Protein AF-A0A9C8NTC2-F1 (afdb_monomer_lite)

Secondary structure (DSSP, 8-state):
------S-B----EEETTEEE-S-BS-GGGHHHHHHHHHHS-GGGTTS-S--EEEEETTEEEE-

Radius of gyration: 12.83 Å; chains: 1; bounding box: 30×22×34 Å

Structure (mmCIF, N/CA/C/O backbone):
data_AF-A0A9C8NTC2-F1
#
_entry.id   AF-A0A9C8NTC2-F1
#
loop_
_atom_site.group_PDB
_atom_site.id
_atom_site.type_symbol
_atom_site.label_atom_id
_atom_site.label_alt_id
_atom_site.label_comp_id
_atom_site.label_asym_id
_atom_site.label_entity_id
_atom_site.label_seq_id
_atom_site.pdbx_PDB_ins_code
_atom_site.Cartn_x
_atom_site.Cartn_y
_atom_site.Cartn_z
_atom_site.occupancy
_atom_site.B_iso_or_equiv
_atom_site.auth_seq_id
_atom_site.auth_comp_id
_atom_site.auth_asym_id
_atom_site.auth_atom_id
_atom_site.pdbx_PDB_model_num
ATOM 1 N N . MET A 1 1 ? 14.128 13.411 -7.911 1.00 66.88 1 MET A N 1
ATOM 2 C CA . MET A 1 1 ? 12.895 13.365 -7.094 1.00 66.88 1 MET A CA 1
ATOM 3 C C . MET A 1 1 ? 13.020 12.192 -6.144 1.00 66.88 1 MET A C 1
ATOM 5 O O . MET A 1 1 ? 13.679 11.231 -6.515 1.00 66.88 1 MET A O 1
ATOM 9 N N . ALA A 1 2 ? 12.482 12.291 -4.930 1.00 79.50 2 ALA A N 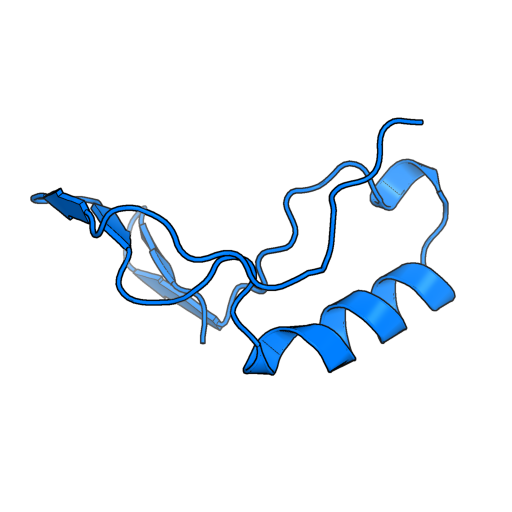1
ATOM 10 C CA . ALA A 1 2 ? 12.467 11.152 -4.016 1.00 79.50 2 ALA A CA 1
ATOM 11 C C . ALA A 1 2 ? 11.501 10.086 -4.557 1.00 79.50 2 ALA A C 1
ATOM 13 O O . ALA A 1 2 ? 10.397 10.428 -4.975 1.00 79.50 2 ALA A O 1
ATOM 14 N N . THR A 1 3 ? 11.941 8.831 -4.577 1.00 87.12 3 THR A N 1
ATOM 15 C CA . THR A 1 3 ? 11.150 7.658 -4.972 1.00 87.12 3 THR A CA 1
ATOM 16 C C . THR A 1 3 ? 11.035 6.719 -3.779 1.00 87.12 3 THR A C 1
ATOM 18 O O . THR A 1 3 ? 11.949 6.657 -2.953 1.00 87.12 3 THR A O 1
ATOM 21 N N . TYR A 1 4 ? 9.937 5.975 -3.686 1.00 90.81 4 TYR A N 1
ATOM 22 C CA . TYR A 1 4 ? 9.773 4.953 -2.654 1.00 90.81 4 TYR A CA 1
ATOM 23 C C . TYR A 1 4 ? 10.527 3.667 -3.007 1.00 90.81 4 TYR A C 1
ATOM 25 O O . TYR A 1 4 ? 10.729 3.353 -4.180 1.00 90.81 4 TYR A O 1
ATOM 33 N N . CYS A 1 5 ? 10.940 2.919 -1.981 1.00 90.94 5 CYS A N 1
ATOM 34 C CA . CYS A 1 5 ? 11.424 1.555 -2.161 1.00 90.94 5 CYS A CA 1
ATOM 35 C C . CYS A 1 5 ? 10.232 0.641 -2.469 1.00 90.94 5 CYS A C 1
ATOM 37 O O . CYS A 1 5 ? 9.215 0.716 -1.779 1.00 90.94 5 CYS A O 1
ATOM 39 N N . LEU A 1 6 ? 10.365 -0.212 -3.485 1.00 93.69 6 LEU A N 1
ATOM 40 C CA . LEU A 1 6 ? 9.351 -1.210 -3.832 1.00 93.69 6 LEU A CA 1
ATOM 41 C C . LEU A 1 6 ? 9.632 -2.580 -3.201 1.00 93.69 6 LEU A C 1
ATOM 43 O O . LEU A 1 6 ? 8.914 -3.527 -3.478 1.00 93.69 6 LEU A O 1
ATOM 47 N N . GLU A 1 7 ? 10.663 -2.714 -2.364 1.00 95.75 7 GLU A N 1
ATOM 48 C CA . GLU A 1 7 ? 10.941 -3.967 -1.660 1.00 95.75 7 GLU A CA 1
ATOM 49 C C . GLU A 1 7 ? 9.910 -4.185 -0.535 1.00 95.75 7 GLU A C 1
ATOM 51 O O . GLU A 1 7 ? 9.853 -3.370 0.395 1.00 95.75 7 GLU A O 1
ATOM 56 N N . PRO A 1 8 ? 9.096 -5.263 -0.581 1.00 97.00 8 PRO A N 1
ATOM 57 C CA . PRO A 1 8 ? 8.124 -5.554 0.466 1.00 97.00 8 PRO A CA 1
ATOM 58 C C . PRO A 1 8 ? 8.807 -5.711 1.818 1.00 97.00 8 PRO A C 1
ATOM 60 O O . PRO A 1 8 ? 9.569 -6.652 2.052 1.00 97.00 8 PRO A O 1
ATOM 63 N N . THR A 1 9 ? 8.499 -4.799 2.729 1.00 96.88 9 THR A N 1
ATOM 64 C CA . THR A 1 9 ? 9.134 -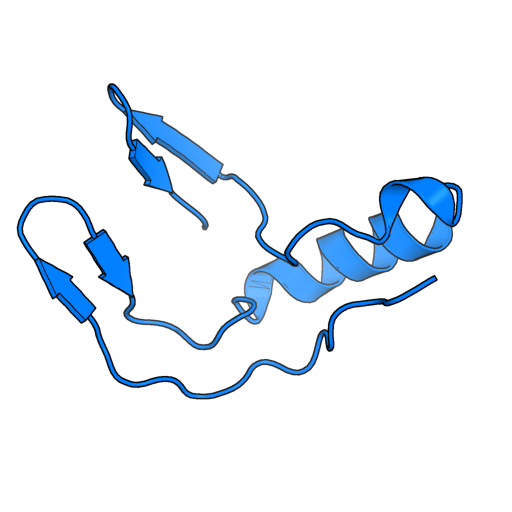4.737 4.041 1.00 96.88 9 THR A CA 1
ATOM 65 C C . THR A 1 9 ? 8.148 -5.163 5.121 1.00 96.88 9 THR A C 1
ATOM 67 O O . THR A 1 9 ? 6.992 -4.735 5.125 1.00 96.88 9 THR A O 1
ATOM 70 N N . ASP A 1 10 ? 8.604 -6.011 6.044 1.00 97.50 10 ASP A N 1
ATOM 71 C CA . ASP A 1 10 ? 7.838 -6.361 7.238 1.00 97.50 10 ASP A CA 1
ATOM 72 C C . ASP A 1 10 ? 7.703 -5.135 8.149 1.00 97.50 10 ASP A C 1
ATOM 74 O O . ASP A 1 10 ? 8.685 -4.475 8.495 1.00 97.50 10 ASP A O 1
ATOM 78 N N . VAL A 1 11 ? 6.471 -4.836 8.551 1.00 96.19 11 VAL A N 1
ATOM 79 C CA . VAL A 1 11 ? 6.138 -3.714 9.432 1.00 96.19 11 VAL A CA 1
ATOM 80 C C . VAL A 1 11 ? 5.352 -4.217 10.643 1.00 96.19 11 VAL A C 1
ATOM 82 O O . VAL A 1 11 ? 4.700 -5.260 10.555 1.00 96.19 11 VAL A O 1
ATOM 85 N N . PRO A 1 12 ? 5.388 -3.512 11.789 1.00 98.12 12 PRO A N 1
ATOM 86 C CA . PRO A 1 12 ? 4.553 -3.878 12.925 1.00 98.12 12 PRO A CA 1
ATOM 87 C C . PRO A 1 12 ? 3.072 -3.902 12.522 1.00 98.12 12 PRO A C 1
ATOM 89 O O . PRO A 1 12 ? 2.610 -2.944 11.890 1.00 98.12 12 PRO A O 1
ATOM 92 N N . PRO A 1 13 ? 2.318 -4.952 12.891 1.00 97.81 13 PRO A N 1
ATOM 93 C CA . PRO A 1 13 ? 0.898 -4.999 12.599 1.00 97.81 13 PRO A CA 1
ATOM 94 C C . PRO A 1 13 ? 0.178 -3.862 13.323 1.00 97.81 13 PRO A C 1
ATOM 96 O O . PRO A 1 13 ? 0.516 -3.502 14.455 1.00 97.81 13 PRO A O 1
ATOM 99 N N . VAL A 1 14 ? -0.831 -3.304 12.666 1.00 98.25 14 VAL A N 1
ATOM 100 C CA . VAL A 1 14 ? -1.696 -2.263 13.227 1.00 98.25 14 VAL A CA 1
ATOM 101 C C . VAL A 1 14 ? -3.119 -2.785 13.203 1.00 98.25 14 VAL A C 1
ATOM 103 O O . VAL A 1 14 ? -3.566 -3.256 12.165 1.00 98.25 14 VAL A O 1
ATOM 106 N N . GLU A 1 15 ? -3.817 -2.679 14.329 1.00 98.19 15 GLU A N 1
ATOM 107 C CA . GLU A 1 15 ? -5.240 -2.991 14.446 1.00 98.19 15 GLU A CA 1
ATOM 108 C C . GLU A 1 15 ? -5.886 -1.924 15.333 1.00 98.19 15 GLU A C 1
ATOM 110 O O . GLU A 1 15 ? -5.773 -1.950 16.560 1.00 98.19 15 GLU A O 1
ATOM 115 N N . THR A 1 16 ? -6.510 -0.937 14.699 1.00 98.19 16 THR A N 1
ATOM 116 C CA . THR A 1 16 ? -7.325 0.084 15.362 1.00 98.19 16 THR A CA 1
ATOM 117 C C . THR A 1 16 ? -8.676 0.186 14.665 1.00 98.19 16 THR A C 1
ATOM 119 O O . THR A 1 16 ? -8.894 -0.418 13.619 1.00 98.19 16 THR A O 1
ATOM 122 N N . GLU A 1 17 ? -9.584 0.990 15.216 1.00 97.44 17 GLU A N 1
ATOM 123 C CA . GLU A 1 17 ? -10.933 1.179 14.669 1.00 97.44 17 GLU A CA 1
ATOM 124 C C . GLU A 1 17 ? -10.957 1.608 13.188 1.00 97.44 17 GLU A C 1
ATOM 126 O O . GLU A 1 17 ? -11.891 1.279 12.461 1.00 97.44 17 GLU A O 1
ATOM 131 N N . HIS A 1 18 ? -9.935 2.333 12.724 1.00 96.94 18 HIS A N 1
ATOM 132 C CA . HIS A 1 18 ? -9.905 2.923 11.378 1.00 96.94 18 HIS A CA 1
ATOM 133 C C . HIS A 1 18 ? -8.632 2.594 10.592 1.00 96.94 18 HIS A C 1
ATOM 135 O O . HIS A 1 18 ? -8.354 3.222 9.572 1.00 96.94 18 HIS A O 1
ATOM 141 N N . ARG A 1 19 ? -7.810 1.657 11.075 1.00 97.44 19 ARG A N 1
ATOM 142 C CA . ARG A 1 19 ? -6.572 1.276 10.393 1.00 97.44 19 ARG A CA 1
ATOM 143 C C . ARG A 1 19 ? -6.204 -0.167 10.692 1.00 97.44 19 ARG A C 1
ATOM 145 O O . ARG A 1 19 ? -6.026 -0.536 11.851 1.00 97.44 19 ARG A O 1
ATOM 152 N N . ARG A 1 20 ? -5.975 -0.927 9.623 1.00 97.62 20 ARG A N 1
ATOM 153 C CA . ARG A 1 20 ? -5.392 -2.264 9.670 1.00 97.62 20 ARG A CA 1
ATOM 154 C C . ARG A 1 20 ? -4.141 -2.315 8.797 1.00 97.62 20 ARG A C 1
ATOM 156 O O . ARG A 1 20 ? -4.157 -1.815 7.680 1.00 97.62 20 ARG A O 1
ATOM 163 N N . ILE A 1 21 ? -3.062 -2.897 9.314 1.00 97.44 21 ILE A N 1
ATOM 164 C CA . ILE A 1 21 ? -1.885 -3.302 8.533 1.00 97.44 21 ILE A CA 1
ATOM 165 C C . ILE A 1 21 ? -1.560 -4.732 8.943 1.00 97.44 21 ILE A C 1
ATOM 167 O O . ILE A 1 21 ? -1.221 -4.974 10.101 1.00 97.44 21 ILE A O 1
ATOM 171 N N . CYS A 1 22 ? -1.687 -5.668 8.006 1.00 96.31 22 CYS A N 1
ATOM 172 C CA . CYS A 1 22 ? -1.489 -7.099 8.251 1.00 96.31 22 CYS A CA 1
ATOM 173 C C . CYS A 1 22 ? -0.618 -7.794 7.192 1.00 96.31 22 CYS A C 1
ATOM 175 O O . CYS A 1 22 ? -0.496 -9.016 7.212 1.00 96.31 22 CYS A O 1
ATOM 177 N N . THR A 1 23 ? -0.009 -7.027 6.287 1.00 96.31 23 THR A N 1
ATOM 178 C CA . THR A 1 23 ? 0.853 -7.493 5.193 1.00 96.31 23 THR A CA 1
ATOM 179 C C . THR A 1 23 ? 2.194 -6.752 5.213 1.00 96.31 23 THR A C 1
ATOM 181 O O . THR A 1 23 ? 2.402 -5.815 5.991 1.00 96.31 23 THR A O 1
ATOM 184 N N . LYS A 1 24 ? 3.125 -7.180 4.352 1.00 96.44 24 LYS A N 1
ATOM 185 C CA . LYS A 1 24 ? 4.304 -6.376 4.011 1.00 96.44 24 LYS A CA 1
ATOM 186 C C . LYS A 1 24 ? 3.865 -5.146 3.225 1.00 96.44 24 LYS A C 1
ATOM 188 O O . LYS A 1 24 ? 2.883 -5.209 2.494 1.00 96.44 24 LYS A O 1
ATOM 193 N N . LEU A 1 25 ? 4.618 -4.059 3.344 1.00 95.81 25 LEU A N 1
ATOM 194 C CA . LEU A 1 25 ? 4.379 -2.844 2.568 1.00 95.81 25 LEU A CA 1
ATOM 195 C C . LEU A 1 25 ? 5.570 -2.569 1.635 1.00 95.81 25 LEU A C 1
ATOM 197 O O . LEU A 1 25 ? 6.701 -2.526 2.128 1.00 95.81 25 LEU A O 1
ATOM 201 N N . PRO A 1 26 ? 5.348 -2.362 0.322 1.00 95.75 26 PRO A N 1
ATOM 202 C CA . PRO A 1 26 ? 4.094 -2.624 -0.401 1.00 95.75 26 PRO A CA 1
ATOM 203 C C . PRO A 1 26 ? 3.690 -4.109 -0.352 1.00 95.75 26 PRO A C 1
ATOM 205 O O . PRO A 1 26 ? 4.539 -4.975 -0.126 1.00 95.75 26 PRO A O 1
ATOM 208 N N . VAL A 1 27 ? 2.408 -4.407 -0.585 1.00 95.88 27 VAL A N 1
ATOM 209 C CA . VAL A 1 27 ? 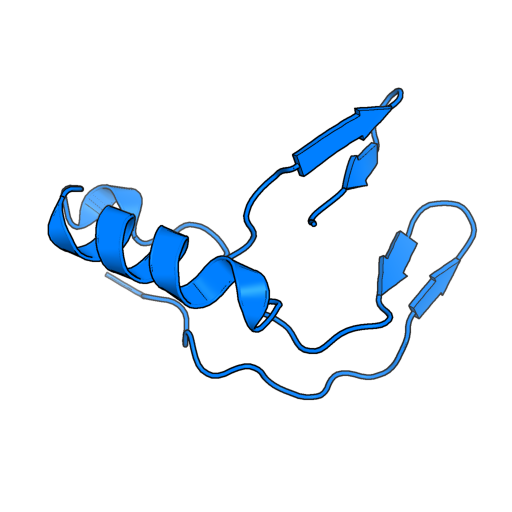1.925 -5.794 -0.675 1.00 95.88 27 VAL A CA 1
ATOM 210 C C . VAL A 1 27 ? 2.563 -6.477 -1.903 1.00 95.88 27 VAL A C 1
ATOM 212 O O . VAL A 1 27 ? 2.526 -5.887 -2.991 1.00 95.88 27 VAL A O 1
ATOM 215 N N . PRO A 1 28 ? 3.205 -7.661 -1.777 1.00 94.81 28 PRO A N 1
ATOM 216 C CA . PRO A 1 28 ? 3.960 -8.293 -2.871 1.00 94.81 28 PRO A CA 1
ATOM 217 C C . PRO A 1 28 ? 3.167 -8.466 -4.175 1.00 94.81 28 PRO A C 1
ATOM 219 O O . PRO A 1 28 ? 3.705 -8.333 -5.273 1.00 94.81 28 PRO A O 1
ATOM 222 N N . GLU A 1 29 ? 1.871 -8.717 -4.051 1.00 94.69 29 GLU A N 1
ATOM 223 C CA . GLU A 1 29 ? 0.910 -8.913 -5.129 1.00 94.69 29 GLU A CA 1
ATOM 224 C C . GLU A 1 29 ? 0.761 -7.659 -6.009 1.00 94.69 29 GLU A C 1
ATOM 226 O O . GLU A 1 29 ? 0.477 -7.761 -7.204 1.00 94.69 29 GLU A O 1
ATOM 231 N N . SER A 1 30 ? 1.022 -6.472 -5.452 1.00 95.75 30 SER A N 1
ATOM 232 C CA . SER A 1 30 ? 0.920 -5.193 -6.161 1.00 95.75 30 SER A CA 1
ATOM 233 C C . SER A 1 30 ? 2.169 -4.816 -6.969 1.00 95.75 30 SER A C 1
ATOM 235 O O . SER A 1 30 ? 2.100 -3.922 -7.818 1.00 95.75 30 SER A O 1
ATOM 237 N N . LEU A 1 31 ? 3.306 -5.496 -6.766 1.00 95.56 31 LEU A N 1
ATOM 238 C CA . LEU A 1 31 ? 4.596 -5.091 -7.344 1.00 95.56 31 LEU A CA 1
ATOM 239 C C . LEU A 1 31 ? 4.574 -5.016 -8.870 1.00 95.56 31 LEU A C 1
A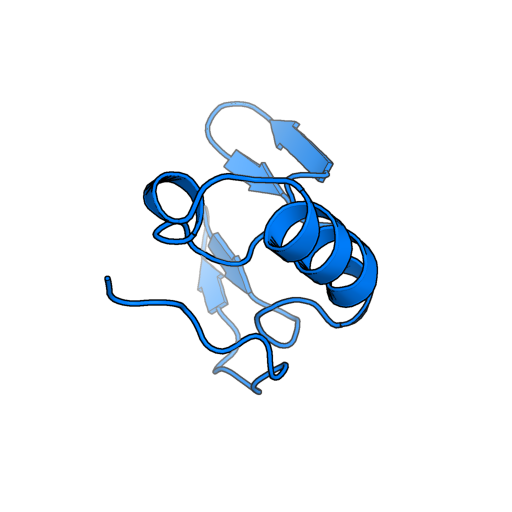TOM 241 O O . LEU A 1 31 ? 5.020 -4.025 -9.443 1.00 95.56 31 LEU A O 1
ATOM 245 N N . ALA A 1 32 ? 3.979 -6.010 -9.533 1.00 96.12 32 ALA A N 1
ATOM 246 C CA . ALA A 1 32 ? 3.901 -6.037 -10.992 1.00 96.12 32 ALA A CA 1
ATOM 247 C C . ALA A 1 32 ? 3.107 -4.845 -11.564 1.00 96.12 32 ALA A C 1
ATOM 249 O O . ALA A 1 32 ? 3.366 -4.395 -12.681 1.00 96.12 32 ALA A O 1
ATOM 250 N N . ILE A 1 33 ? 2.130 -4.320 -10.817 1.00 95.94 33 ILE A N 1
ATOM 251 C CA . ILE A 1 33 ? 1.379 -3.123 -11.210 1.00 95.94 33 ILE A CA 1
ATOM 252 C C . ILE A 1 33 ? 2.260 -1.885 -11.024 1.00 95.94 33 ILE A C 1
ATOM 254 O O . ILE A 1 33 ? 2.380 -1.083 -11.949 1.00 95.94 33 ILE A O 1
ATOM 258 N N . LEU A 1 34 ? 2.920 -1.759 -9.871 1.00 94.88 34 LEU A N 1
ATOM 259 C CA . LEU A 1 34 ? 3.797 -0.629 -9.550 1.00 94.88 34 LEU A CA 1
ATOM 260 C C . LEU A 1 34 ? 4.971 -0.507 -10.533 1.00 94.88 34 LEU A C 1
ATOM 262 O O . LEU A 1 34 ? 5.273 0.592 -10.992 1.00 94.88 34 LEU A O 1
ATOM 266 N N . GLU A 1 35 ? 5.582 -1.624 -10.929 1.00 94.56 35 GLU A N 1
ATOM 267 C CA . GLU A 1 35 ? 6.648 -1.659 -11.939 1.00 94.56 35 GLU A CA 1
ATOM 268 C C . GLU A 1 35 ? 6.158 -1.185 -13.315 1.00 94.56 35 GLU A C 1
ATOM 270 O O . GLU A 1 35 ? 6.838 -0.412 -13.993 1.00 94.56 35 GLU A O 1
ATOM 275 N N . ARG A 1 36 ? 4.950 -1.599 -13.723 1.00 96.00 36 ARG A N 1
ATOM 276 C CA . ARG A 1 36 ? 4.337 -1.152 -14.985 1.00 96.00 36 ARG A CA 1
ATOM 277 C C . ARG A 1 36 ? 4.041 0.344 -14.977 1.00 96.00 36 ARG A C 1
ATOM 279 O O . ARG A 1 36 ? 4.269 0.997 -15.992 1.00 96.00 36 ARG A O 1
ATOM 286 N N . LEU A 1 37 ? 3.550 0.878 -13.858 1.00 94.00 37 LEU A N 1
ATOM 287 C CA . LEU A 1 37 ? 3.319 2.315 -13.691 1.00 94.00 37 LEU A CA 1
ATOM 288 C C . LEU A 1 37 ? 4.643 3.081 -13.743 1.00 94.00 37 LEU A C 1
ATOM 290 O O . LEU A 1 37 ? 4.773 4.018 -14.526 1.00 94.00 37 LEU A O 1
ATOM 294 N N . ALA A 1 38 ? 5.663 2.619 -13.017 1.00 92.88 38 ALA A N 1
ATOM 295 C CA . ALA A 1 38 ? 6.982 3.246 -13.009 1.00 92.88 38 ALA A CA 1
ATOM 296 C C . ALA A 1 38 ? 7.637 3.307 -14.401 1.00 92.88 38 ALA A C 1
ATOM 298 O O . ALA A 1 38 ? 8.361 4.255 -14.699 1.00 92.88 38 ALA A O 1
ATOM 299 N N . ALA A 1 39 ? 7.372 2.318 -15.260 1.00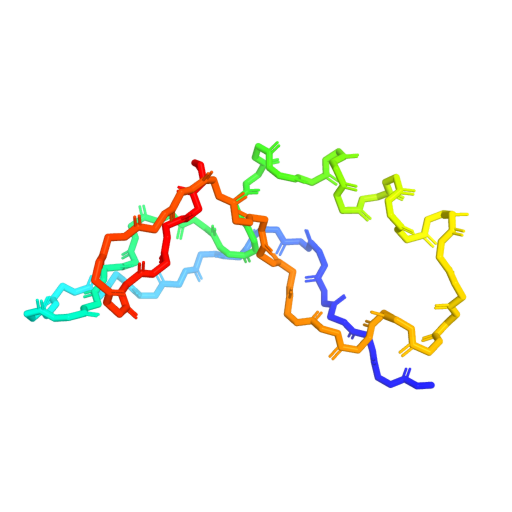 94.88 39 ALA A N 1
ATOM 300 C CA . ALA A 1 39 ? 7.871 2.288 -16.634 1.00 94.88 39 ALA A CA 1
ATOM 301 C C . ALA A 1 39 ? 7.088 3.192 -17.608 1.00 94.88 39 ALA A C 1
ATOM 303 O O . ALA A 1 39 ? 7.626 3.564 -18.651 1.00 94.88 39 ALA A O 1
ATOM 304 N N . ALA A 1 40 ? 5.826 3.512 -17.307 1.00 96.75 40 ALA A N 1
ATOM 305 C CA . ALA A 1 40 ? 4.922 4.223 -18.213 1.00 96.75 40 ALA A CA 1
ATOM 306 C C . ALA A 1 40 ? 4.688 5.694 -17.830 1.00 96.75 40 ALA A C 1
ATOM 308 O O . ALA A 1 40 ? 4.362 6.510 -18.694 1.00 96.75 40 ALA A O 1
ATOM 309 N N . GLU A 1 41 ? 4.827 6.036 -16.552 1.00 93.81 41 GLU A N 1
ATOM 310 C CA . GLU A 1 41 ? 4.511 7.359 -16.023 1.00 93.81 41 GLU A CA 1
ATOM 311 C C . GLU A 1 41 ? 5.734 8.293 -15.995 1.00 93.81 41 GLU A C 1
ATOM 313 O O . GLU A 1 41 ? 6.875 7.848 -15.842 1.00 93.81 41 GLU A O 1
ATOM 318 N N . PRO A 1 42 ? 5.536 9.620 -16.121 1.00 94.06 42 PRO A N 1
ATOM 319 C CA . PRO A 1 42 ? 6.633 10.563 -15.971 1.00 94.06 42 PRO A CA 1
ATOM 320 C C . PRO A 1 42 ? 7.144 10.569 -14.526 1.00 94.06 42 PRO A C 1
ATOM 322 O O . PRO A 1 42 ? 6.394 10.349 -13.577 1.00 94.06 42 PRO A O 1
ATOM 325 N N . ALA A 1 43 ? 8.413 10.943 -14.342 1.00 90.62 43 ALA A N 1
ATOM 326 C CA . ALA A 1 43 ? 9.055 10.992 -13.024 1.00 90.62 43 ALA A CA 1
ATOM 327 C C . ALA A 1 43 ? 8.287 11.830 -11.978 1.00 90.62 43 ALA A C 1
ATOM 329 O O . ALA A 1 43 ? 8.417 11.580 -10.781 1.00 90.62 43 ALA A O 1
ATOM 330 N N . SER A 1 44 ? 7.471 12.797 -12.418 1.00 91.25 44 SER A N 1
ATOM 331 C CA . SER A 1 44 ? 6.613 13.603 -11.546 1.00 91.25 44 SER A CA 1
ATOM 332 C C . SER A 1 44 ? 5.536 12.801 -10.807 1.00 91.25 44 SER A C 1
ATOM 334 O O . SER A 1 44 ? 5.079 13.256 -9.764 1.00 91.25 44 SER A O 1
ATOM 336 N N . MET A 1 45 ? 5.154 11.626 -11.315 1.00 90.06 45 MET A N 1
ATOM 337 C CA . MET A 1 45 ? 4.134 10.750 -10.721 1.00 90.06 45 MET A CA 1
ATOM 338 C C . MET A 1 45 ? 4.710 9.725 -9.733 1.00 90.06 45 MET A C 1
ATOM 340 O O . MET A 1 45 ? 3.974 9.144 -8.944 1.00 90.06 45 MET A O 1
ATOM 344 N N . LEU A 1 46 ? 6.036 9.545 -9.692 1.00 89.06 46 LEU A N 1
ATOM 345 C CA . LEU A 1 46 ? 6.693 8.509 -8.876 1.00 89.06 46 LEU A CA 1
ATOM 346 C C . LEU A 1 46 ? 6.857 8.879 -7.389 1.00 89.06 46 LEU A C 1
ATOM 348 O O . LEU A 1 46 ? 7.477 8.140 -6.625 1.00 89.06 46 LEU A O 1
ATOM 352 N N . GLY A 1 47 ? 6.343 10.041 -6.978 1.00 89.50 47 GLY A N 1
ATOM 353 C CA . GLY A 1 47 ? 6.421 10.544 -5.603 1.00 89.50 47 GLY A CA 1
ATOM 354 C C . GLY A 1 47 ? 5.282 10.080 -4.693 1.00 89.50 47 GLY A C 1
ATOM 355 O O . GLY A 1 47 ? 5.177 10.576 -3.574 1.00 89.50 47 GLY A O 1
ATOM 356 N N . GLN A 1 48 ? 4.413 9.187 -5.168 1.00 89.50 48 GLN A N 1
ATOM 357 C CA . GLN A 1 48 ? 3.283 8.651 -4.408 1.00 89.50 48 GLN A CA 1
ATOM 358 C C . GLN A 1 48 ? 3.666 7.370 -3.643 1.00 89.50 48 GLN A C 1
ATOM 360 O O . GLN A 1 48 ? 4.492 6.601 -4.142 1.00 89.50 48 GLN A O 1
ATOM 365 N N . PRO A 1 49 ? 3.088 7.113 -2.452 1.00 92.31 49 PRO A N 1
ATOM 366 C CA . PRO A 1 49 ? 3.288 5.856 -1.734 1.00 92.31 49 PRO A CA 1
ATOM 367 C C . PRO A 1 49 ? 2.965 4.634 -2.612 1.00 92.31 49 PRO A C 1
ATOM 369 O O . PRO A 1 49 ? 2.002 4.686 -3.378 1.00 92.31 49 PRO A O 1
ATOM 372 N N . PRO A 1 50 ? 3.723 3.527 -2.496 1.00 93.75 50 PRO A N 1
ATOM 373 C CA . PRO A 1 50 ? 3.566 2.359 -3.357 1.00 93.75 50 PRO A CA 1
ATOM 374 C C . PRO A 1 50 ? 2.399 1.475 -2.890 1.00 93.75 50 PRO A C 1
ATOM 376 O O . PRO A 1 50 ? 2.595 0.347 -2.462 1.00 93.75 50 PRO A O 1
ATOM 379 N N . VAL A 1 51 ? 1.173 1.992 -2.921 1.00 94.56 51 VAL A N 1
ATOM 380 C CA . VAL A 1 51 ? -0.037 1.254 -2.527 1.00 94.56 51 VAL A CA 1
ATOM 381 C C . VAL A 1 51 ? -1.010 1.261 -3.695 1.00 94.56 51 VAL A C 1
ATOM 383 O O . VAL A 1 51 ? -1.315 2.319 -4.245 1.00 94.56 51 VAL A O 1
ATOM 386 N N . VAL A 1 52 ? -1.491 0.080 -4.080 1.00 95.12 52 VAL A N 1
ATOM 387 C CA . VAL A 1 52 ? -2.490 -0.069 -5.142 1.00 95.12 52 VAL A CA 1
ATOM 388 C C . VAL A 1 52 ? -3.862 -0.197 -4.499 1.00 95.12 52 VAL A C 1
ATOM 390 O O . VAL A 1 52 ? -4.118 -1.130 -3.749 1.00 95.12 52 VAL A O 1
ATOM 393 N N . TRP A 1 53 ? -4.733 0.762 -4.795 1.00 95.31 53 TRP A N 1
ATOM 394 C CA . TRP A 1 53 ? -6.111 0.785 -4.316 1.00 95.31 53 TRP A CA 1
ATOM 395 C C . TRP A 1 53 ? -6.935 -0.318 -4.998 1.00 95.31 53 TRP A C 1
ATOM 397 O O . TRP A 1 53 ? -7.040 -0.334 -6.224 1.00 95.31 53 TRP A O 1
ATOM 407 N N . ASP A 1 54 ? -7.530 -1.208 -4.202 1.00 95.88 54 ASP A N 1
ATOM 408 C CA . ASP A 1 54 ? -8.492 -2.222 -4.642 1.00 95.88 54 ASP A CA 1
ATOM 409 C C . ASP A 1 54 ? -9.938 -1.698 -4.582 1.00 95.88 54 ASP A C 1
ATOM 411 O O . ASP A 1 54 ? -10.619 -1.593 -5.603 1.00 95.88 54 ASP A O 1
ATOM 415 N N . HIS A 1 55 ? -10.397 -1.283 -3.396 1.00 96.94 55 HIS A N 1
ATOM 416 C CA . HIS A 1 55 ? -11.728 -0.698 -3.198 1.00 96.94 55 HIS A CA 1
ATOM 417 C C . HIS A 1 55 ? -11.775 0.271 -2.008 1.00 96.94 55 HIS A C 1
ATOM 419 O O . HIS A 1 55 ? -10.811 0.428 -1.257 1.00 96.94 55 HIS A O 1
ATOM 425 N N . ALA A 1 56 ? -12.881 1.002 -1.857 1.00 97.56 56 ALA A N 1
ATOM 426 C CA . ALA A 1 56 ? -13.103 1.895 -0.721 1.00 97.56 56 ALA A CA 1
ATOM 427 C C . ALA A 1 56 ? -14.512 1.772 -0.160 1.00 97.56 56 ALA A C 1
ATOM 429 O O . ALA A 1 56 ? -15.473 1.541 -0.894 1.00 97.56 56 ALA A O 1
ATOM 430 N N . GLU A 1 57 ? -14.617 2.021 1.141 1.00 97.56 57 GLU A N 1
ATOM 431 C CA . GLU A 1 57 ? -15.874 2.088 1.873 1.00 97.56 57 GLU A CA 1
ATOM 432 C C . GLU A 1 57 ? -15.856 3.309 2.801 1.00 97.56 57 GLU A C 1
ATOM 434 O O . GLU A 1 57 ? -14.976 3.459 3.651 1.00 97.56 57 GLU A O 1
ATOM 439 N N . GLY A 1 58 ? -16.819 4.218 2.626 1.00 97.19 58 GLY A N 1
ATOM 440 C CA . GLY A 1 58 ? -16.868 5.470 3.380 1.00 97.19 58 GLY A CA 1
ATOM 441 C C . GLY A 1 58 ? -15.622 6.329 3.147 1.00 97.19 58 GLY A C 1
ATOM 442 O O . GLY A 1 58 ? -15.444 6.883 2.064 1.00 97.19 58 GLY A O 1
ATOM 443 N N . PHE A 1 59 ? -14.782 6.459 4.176 1.00 96.50 59 PHE A N 1
ATOM 444 C CA . PHE A 1 59 ? -13.506 7.187 4.127 1.00 96.50 59 PHE A CA 1
ATOM 445 C C . PHE A 1 59 ? -12.271 6.266 4.144 1.00 96.50 59 PHE A C 1
ATOM 447 O O . PHE A 1 59 ? -11.145 6.763 4.172 1.00 96.50 59 PHE A O 1
ATOM 454 N N . SER A 1 60 ? -12.471 4.946 4.138 1.00 97.38 60 SER A N 1
ATOM 455 C CA . SER A 1 60 ? -11.407 3.942 4.175 1.00 97.38 60 SER A CA 1
ATOM 456 C C . SER A 1 60 ? -11.043 3.476 2.769 1.00 97.38 60 SER A C 1
ATOM 458 O O . SER A 1 60 ? -11.919 3.231 1.940 1.00 97.38 60 SER A O 1
ATOM 460 N N . VAL A 1 61 ? -9.743 3.319 2.525 1.00 96.94 61 VAL A N 1
ATOM 461 C CA . VAL A 1 61 ? -9.168 2.764 1.294 1.00 96.94 61 VAL A CA 1
ATOM 462 C C . VAL A 1 61 ? -8.501 1.439 1.636 1.00 96.94 61 VAL A C 1
ATOM 464 O O . VAL A 1 61 ? -7.756 1.370 2.614 1.00 96.94 61 VAL A O 1
ATOM 467 N N . TYR A 1 62 ? -8.769 0.418 0.828 1.00 96.25 62 TYR A N 1
ATOM 468 C CA . TYR A 1 62 ? -8.240 -0.931 0.984 1.00 96.25 62 TYR A CA 1
ATOM 469 C C . TYR A 1 62 ? -7.349 -1.259 -0.213 1.00 96.25 62 TYR A C 1
ATOM 471 O O . TYR A 1 62 ? -7.705 -0.962 -1.359 1.00 96.25 62 TYR A O 1
ATOM 479 N N . ASP A 1 63 ? -6.182 -1.830 0.061 1.00 94.19 63 ASP A N 1
ATOM 480 C CA . ASP A 1 63 ? -5.364 -2.520 -0.929 1.00 94.19 63 ASP A CA 1
ATOM 481 C C . ASP A 1 63 ? -5.786 -3.994 -1.045 1.00 94.19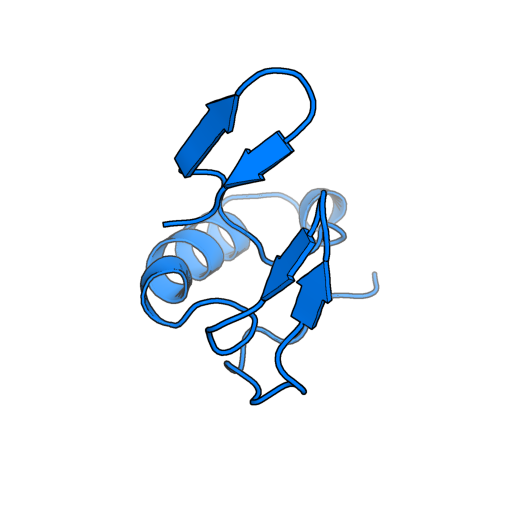 63 ASP A C 1
ATOM 483 O O . ASP A 1 63 ? -6.592 -4.485 -0.249 1.00 94.19 63 ASP A O 1
ATOM 487 N N . ALA A 1 64 ? -5.326 -4.646 -2.116 1.00 80.25 64 ALA A N 1
ATOM 488 C CA . ALA A 1 64 ? -5.655 -6.035 -2.448 1.00 80.25 64 ALA A CA 1
ATOM 489 C C . ALA A 1 64 ? -4.889 -7.049 -1.586 1.00 80.25 64 ALA A C 1
ATOM 491 O O . ALA A 1 64 ? -3.706 -6.779 -1.269 1.00 80.25 64 ALA A O 1
#

pLDDT: mean 94.2, std 5.03, range [66.88, 98.25]

Foldseek 3Di:
DDADDPPFADDDFDDDPQDTDDATPPHPVQSVVLVVCVVVDPPVPRPDGSADFDDDDDPHTDGD

Sequence (64 aa):
MATYCLEPTDVPPVETEHRRICTKLPVPESLAILERLAAAEPASMLGQPPVVWDHAEGFSVYDA